Protein AF-R7A959-F1 (afdb_monomer)

Solvent-accessible sur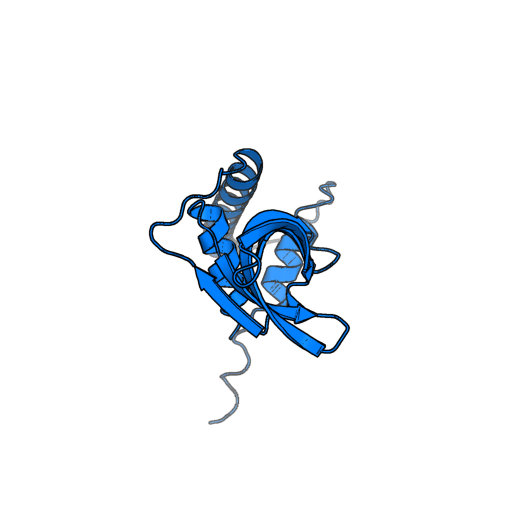face area (backbone atoms only — not comparable to full-atom values): 8538 Å² total; per-residue (Å²): 129,76,57,52,62,55,36,52,52,47,14,59,75,69,24,19,27,28,37,35,35,35,48,48,98,83,71,48,78,44,59,33,39,31,32,75,74,47,78,40,80,88,78,45,28,30,40,26,45,30,34,34,70,93,74,77,44,78,44,82,43,80,46,50,59,89,39,49,78,45,64,43,58,42,84,94,46,80,33,89,66,60,65,70,62,52,48,57,51,51,52,51,52,50,56,50,53,52,46,54,58,48,58,78,71,54,94,67,82,89,82,94,76,95,74,95,64,96,64,64,62,58,60,55,50,53,60,58,74,73,50,83,70,89,73,78,83,82,83,84,130

Nearest PDB structures (foldseek):
  6sj9-assembly2_B  TM=7.725E-01  e=9.950E-04  Paenarthrobacter aurescens
  7qfz-assembly4_G  TM=6.833E-01  e=4.819E-04  Escherichia fergusonii ATCC 35469
  7qfz-assembly1_A  TM=6.747E-01  e=6.136E-04  Escherichia fergusonii ATCC 35469
  7qfz-assembly4_H  TM=6.791E-01  e=1.519E-03  Escherichia fergusonii ATCC 35469
  7tb6-assembly1_A-2  TM=6.105E-01  e=1.921E-02  Stenotrophomonas maltophilia

Organism: NCBI:txid1263051

Foldseek 3Di:
DQVLVVQVVVCQQVQFWKWFFFQDPVRDTFIWTWGFDAADLVQQWTFTFTQGPVVRDTDTDIGHSVRTPDMDTDPPGHHDHDVVSNVVVVVVVVVVVVCVVVVVVPPDDDDDDDDDDPPVVSVVVVVVVPDPDPPPPPPDD

Mean predicted aligned error: 14.95 Å

Sequence (141 aa):
MNTVCRDIFRAIHEGKWLSIEYRNGQDEVTKYWIGIKSVDTRDRSMKVQGLHLARLTTLELKIYIDSILSSSVLDGSYFDINEKLIEDIRISRRLRQERIRQGHSASSRTARRRRRHFSLRLIMRWITSLIPTADALCSMK

Secondary structure (DSSP, 8-state):
--HHHHHHHHHHHHT--EEEEEE-TTS-EEEEEEEEEEEETTTTEEEEEEEETTTTEEEEEEEEGGGEEEEEE-TT------HHHHHHHHHHHHHHHHHHHHHTT-SS---------TTHHHHHHHHHHSS--TTSSSS--

pLDDT: mean 71.47, std 21.4, range [34.12, 95.44]

Structure (mmCIF, N/CA/C/O backbone):
data_AF-R7A959-F1
#
_entry.id   AF-R7A959-F1
#
loop_
_atom_site.group_PDB
_atom_site.id
_atom_site.type_symbol
_atom_site.label_atom_id
_atom_site.label_alt_id
_atom_site.label_comp_id
_atom_site.label_asym_id
_atom_site.label_entity_id
_atom_site.label_seq_id
_atom_site.pdbx_PDB_ins_code
_atom_site.Cartn_x
_atom_site.Cartn_y
_atom_site.Cartn_z
_atom_site.occupancy
_atom_site.B_iso_or_equiv
_atom_site.auth_seq_id
_atom_site.auth_comp_id
_atom_site.auth_asym_id
_atom_site.auth_atom_id
_atom_site.pdbx_PDB_model_num
ATOM 1 N N . MET A 1 1 ? 0.470 -14.576 10.953 1.00 42.28 1 MET A N 1
ATOM 2 C CA . MET A 1 1 ? 1.689 -14.659 10.109 1.00 42.28 1 MET A CA 1
ATOM 3 C C . MET A 1 1 ? 1.531 -13.646 8.978 1.00 42.28 1 MET A C 1
ATOM 5 O O . MET A 1 1 ? 0.480 -13.657 8.359 1.00 42.28 1 MET A O 1
ATOM 9 N N . ASN A 1 2 ? 2.475 -12.717 8.799 1.00 64.25 2 ASN A N 1
ATOM 10 C CA . ASN A 1 2 ? 2.236 -11.365 8.258 1.00 64.25 2 ASN A CA 1
ATOM 11 C C . ASN A 1 2 ? 1.895 -11.327 6.742 1.00 64.25 2 ASN A C 1
ATOM 13 O O . ASN A 1 2 ? 2.762 -11.082 5.900 1.00 64.25 2 ASN A O 1
ATOM 17 N N . THR A 1 3 ? 0.632 -11.608 6.398 1.00 86.25 3 THR A N 1
ATOM 18 C CA . THR A 1 3 ? 0.089 -11.639 5.022 1.00 86.25 3 THR A CA 1
ATOM 19 C C . THR A 1 3 ? 0.304 -10.319 4.289 1.00 86.25 3 THR A C 1
ATOM 21 O O . THR A 1 3 ? 0.650 -10.331 3.112 1.00 86.25 3 THR A O 1
ATOM 24 N N . VAL A 1 4 ? 0.262 -9.206 5.025 1.00 88.81 4 VAL A N 1
ATOM 25 C CA . VAL A 1 4 ? 0.501 -7.843 4.533 1.00 88.81 4 VAL A CA 1
ATOM 26 C C . VAL A 1 4 ? 1.809 -7.716 3.760 1.00 88.81 4 VAL A C 1
ATOM 28 O O . VAL A 1 4 ? 1.823 -7.208 2.644 1.00 88.81 4 VAL A O 1
ATOM 31 N N . CYS A 1 5 ? 2.914 -8.241 4.293 1.00 86.62 5 CYS A N 1
ATOM 32 C CA . CYS A 1 5 ? 4.218 -8.134 3.634 1.00 86.62 5 CYS A CA 1
ATOM 33 C C . CYS A 1 5 ? 4.268 -8.915 2.312 1.00 86.62 5 CYS A C 1
ATOM 35 O O . CYS A 1 5 ? 4.849 -8.454 1.327 1.00 86.62 5 CYS A O 1
ATOM 37 N N . ARG A 1 6 ? 3.658 -10.106 2.290 1.00 89.62 6 ARG A N 1
ATOM 38 C CA . ARG A 1 6 ? 3.575 -10.947 1.090 1.00 89.62 6 ARG A CA 1
ATOM 39 C C . ARG A 1 6 ? 2.718 -10.274 0.023 1.00 89.62 6 ARG A C 1
ATOM 41 O O . ARG A 1 6 ? 3.110 -10.253 -1.140 1.00 89.62 6 ARG A O 1
ATOM 48 N N . ASP A 1 7 ? 1.580 -9.724 0.422 1.00 92.50 7 ASP A N 1
ATOM 49 C CA . ASP A 1 7 ? 0.625 -9.114 -0.495 1.00 92.50 7 ASP A CA 1
ATOM 50 C C . ASP A 1 7 ? 1.179 -7.796 -1.062 1.00 92.50 7 ASP A C 1
ATOM 52 O O . ASP A 1 7 ? 1.069 -7.565 -2.261 1.00 92.50 7 ASP A O 1
ATOM 56 N N . ILE A 1 8 ? 1.894 -7.000 -0.253 1.00 90.31 8 ILE A N 1
ATOM 57 C CA . ILE A 1 8 ? 2.676 -5.838 -0.715 1.00 90.31 8 ILE A CA 1
ATOM 58 C C . ILE A 1 8 ? 3.684 -6.253 -1.790 1.00 90.31 8 ILE A C 1
ATOM 60 O O . ILE A 1 8 ? 3.734 -5.654 -2.863 1.00 90.31 8 ILE A O 1
ATOM 64 N N . PHE A 1 9 ? 4.485 -7.2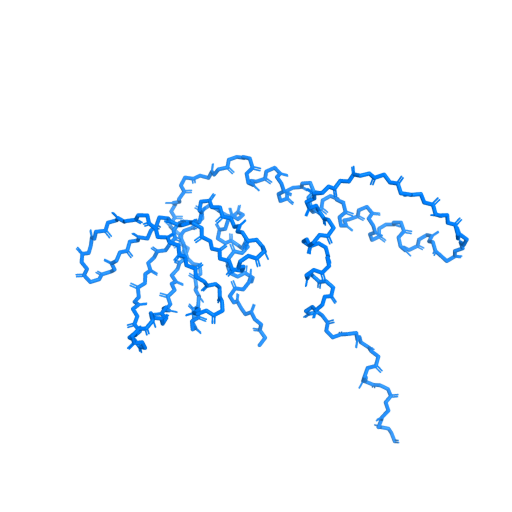88 -1.523 1.00 88.38 9 PHE A N 1
ATOM 65 C CA . PHE A 1 9 ? 5.497 -7.739 -2.476 1.00 88.38 9 PHE A CA 1
ATOM 66 C C . PHE A 1 9 ? 4.868 -8.228 -3.783 1.00 88.38 9 PHE A C 1
ATOM 68 O O . PHE A 1 9 ? 5.355 -7.905 -4.865 1.00 88.38 9 PHE A O 1
ATOM 75 N N . ARG A 1 10 ? 3.774 -8.988 -3.679 1.00 90.19 10 ARG A N 1
ATOM 76 C CA . ARG A 1 10 ? 3.018 -9.487 -4.827 1.00 90.19 10 ARG A CA 1
ATOM 77 C C . ARG A 1 10 ? 2.418 -8.337 -5.639 1.00 90.19 10 ARG A C 1
ATOM 79 O O . ARG A 1 10 ? 2.602 -8.321 -6.848 1.00 90.19 10 ARG A O 1
ATOM 86 N N . ALA A 1 11 ? 1.793 -7.355 -4.991 1.00 90.62 11 ALA A N 1
ATOM 87 C CA . ALA A 1 11 ? 1.231 -6.177 -5.650 1.00 90.62 11 ALA A CA 1
ATOM 88 C C . ALA A 1 11 ? 2.297 -5.382 -6.418 1.00 90.62 11 ALA A C 1
ATOM 90 O O . ALA A 1 11 ? 2.086 -5.043 -7.577 1.00 90.62 11 ALA A O 1
ATOM 91 N N . ILE A 1 12 ? 3.472 -5.159 -5.817 1.00 87.31 12 ILE A N 1
ATOM 92 C CA . ILE A 1 12 ? 4.581 -4.476 -6.497 1.00 87.31 12 ILE A CA 1
ATOM 93 C C . ILE A 1 12 ? 5.081 -5.293 -7.692 1.00 87.31 12 ILE A C 1
ATOM 95 O O . ILE A 1 12 ? 5.252 -4.761 -8.785 1.00 87.31 12 ILE A O 1
ATOM 99 N N . HIS A 1 13 ? 5.347 -6.583 -7.482 1.00 84.81 13 HIS A N 1
ATOM 100 C CA . HIS A 1 13 ? 5.940 -7.443 -8.504 1.00 84.81 13 HIS A CA 1
ATOM 101 C C . HIS A 1 13 ? 5.006 -7.664 -9.698 1.00 84.81 13 HIS A C 1
ATOM 103 O O . HIS A 1 13 ? 5.469 -7.783 -10.828 1.00 84.81 13 HIS A O 1
ATOM 109 N N . GLU A 1 14 ? 3.703 -7.754 -9.444 1.00 86.12 14 GLU A N 1
ATOM 110 C CA . GLU A 1 14 ? 2.685 -7.971 -10.472 1.00 86.12 14 GLU A CA 1
ATOM 111 C C . GLU A 1 14 ? 2.125 -6.660 -11.044 1.00 86.12 14 GLU A C 1
ATOM 113 O O . GLU A 1 14 ? 1.337 -6.720 -11.983 1.00 86.12 14 GLU A O 1
ATOM 118 N N . GLY A 1 15 ? 2.505 -5.493 -10.508 1.00 87.31 15 GLY A N 1
ATOM 119 C CA . GLY A 1 15 ? 1.972 -4.203 -10.958 1.00 87.31 15 GLY A CA 1
ATOM 120 C C . GLY A 1 15 ? 0.484 -4.024 -10.660 1.00 87.31 15 GLY A C 1
ATOM 121 O O . GLY A 1 15 ? -0.265 -3.518 -11.491 1.00 87.31 15 GLY A O 1
ATOM 122 N N . LYS A 1 16 ? 0.031 -4.495 -9.497 1.00 92.81 16 LYS A N 1
ATOM 123 C CA . LYS A 1 16 ? -1.384 -4.518 -9.109 1.00 92.81 16 LYS A CA 1
ATOM 124 C C . LYS A 1 16 ? -1.679 -3.531 -7.991 1.00 92.81 16 LYS A C 1
ATOM 126 O O . LYS A 1 16 ? -0.819 -3.205 -7.171 1.00 92.81 16 LYS A O 1
ATOM 131 N N . TRP A 1 17 ? -2.937 -3.117 -7.918 1.00 94.06 17 TRP A N 1
ATOM 132 C CA . TRP A 1 17 ? -3.457 -2.420 -6.752 1.00 94.06 17 TRP A CA 1
ATOM 133 C C . TRP A 1 17 ? -3.592 -3.385 -5.574 1.00 94.06 17 TRP A C 1
ATOM 135 O O . TRP A 1 17 ? -3.937 -4.561 -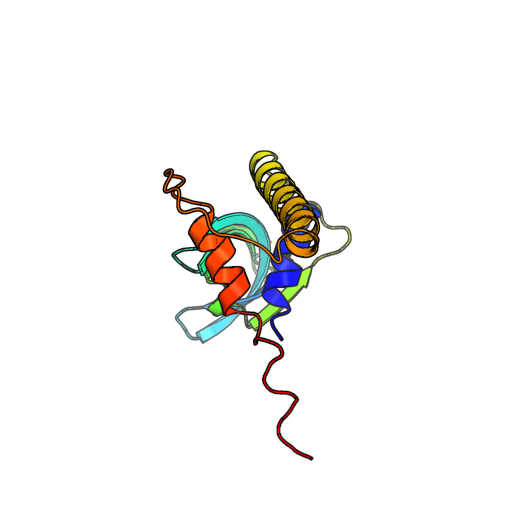5.722 1.00 94.06 17 TRP A O 1
ATOM 145 N N . LEU A 1 18 ? -3.341 -2.862 -4.380 1.00 95.00 18 LEU A N 1
ATOM 146 C CA . LEU A 1 18 ? -3.520 -3.572 -3.125 1.00 95.00 18 LEU A CA 1
ATOM 147 C C . LEU A 1 18 ? -4.709 -2.962 -2.384 1.00 95.00 18 LEU A C 1
ATOM 149 O O . LEU A 1 18 ? -4.699 -1.778 -2.062 1.00 95.00 18 LEU A O 1
ATOM 153 N N . SER A 1 19 ? -5.730 -3.760 -2.093 1.00 95.44 19 SER A N 1
ATOM 154 C CA . SER A 1 19 ? -6.785 -3.354 -1.170 1.00 95.44 19 SER A CA 1
ATOM 155 C C . SER A 1 19 ? -6.277 -3.471 0.257 1.00 95.44 19 SER A C 1
ATOM 157 O O . SER A 1 19 ? -5.732 -4.511 0.629 1.00 95.44 19 SER A O 1
ATOM 159 N N . ILE A 1 20 ? -6.492 -2.435 1.061 1.00 95.00 20 ILE A N 1
ATOM 160 C CA . ILE A 1 20 ? -6.130 -2.421 2.477 1.00 95.00 20 ILE A CA 1
ATOM 161 C C . ILE A 1 20 ? -7.266 -1.898 3.351 1.00 95.00 20 ILE A C 1
ATOM 163 O O . ILE A 1 20 ? -8.023 -1.008 2.952 1.00 95.00 20 ILE A O 1
ATOM 167 N N . GLU A 1 21 ? -7.332 -2.415 4.573 1.00 94.12 21 GLU A N 1
ATOM 168 C CA . GLU A 1 21 ? -7.990 -1.747 5.695 1.00 94.12 21 GLU A CA 1
ATOM 169 C C . GLU A 1 21 ? -6.919 -1.082 6.549 1.00 94.12 21 GLU A C 1
ATOM 171 O O . GLU A 1 21 ? -5.984 -1.731 7.024 1.00 94.12 21 GLU A O 1
ATOM 176 N N . TYR A 1 22 ? -7.043 0.229 6.713 1.00 94.00 22 TYR A N 1
ATOM 177 C CA . TYR A 1 22 ? -6.041 1.062 7.354 1.00 94.00 22 TYR A CA 1
ATOM 178 C C . TYR A 1 22 ? -6.631 1.771 8.561 1.00 94.00 22 TYR A C 1
ATOM 180 O O . TYR A 1 22 ? -7.692 2.387 8.457 1.00 94.00 22 TYR A O 1
ATOM 188 N N . ARG A 1 23 ? -5.917 1.716 9.682 1.00 93.38 23 ARG A N 1
ATOM 189 C CA . ARG A 1 23 ? -6.250 2.460 10.894 1.00 93.38 23 ARG A CA 1
ATOM 190 C C . ARG A 1 23 ? -5.514 3.796 10.887 1.00 93.38 23 ARG A C 1
ATOM 192 O O . ARG A 1 23 ? -4.283 3.818 10.873 1.00 93.38 23 ARG A O 1
ATOM 199 N N . ASN A 1 24 ? -6.258 4.899 10.866 1.00 88.38 24 ASN A N 1
ATOM 200 C CA . ASN A 1 24 ? -5.669 6.236 10.926 1.00 88.38 24 ASN A CA 1
ATOM 201 C C . ASN A 1 24 ? -5.267 6.620 12.367 1.00 88.38 24 ASN A C 1
ATOM 203 O O . ASN A 1 24 ? -5.471 5.861 13.313 1.00 88.38 24 ASN A O 1
ATOM 207 N N . GLY A 1 25 ? -4.660 7.799 12.537 1.00 84.00 25 GLY A N 1
ATOM 208 C CA . GLY A 1 25 ? -4.223 8.284 13.854 1.00 84.00 25 GLY A CA 1
ATOM 209 C C . GLY A 1 25 ? -5.370 8.600 14.824 1.00 84.00 25 GLY A C 1
ATOM 210 O O . GLY A 1 25 ? -5.125 8.763 16.013 1.00 84.00 25 GLY A O 1
ATOM 211 N N . GLN A 1 26 ? -6.602 8.673 14.323 1.00 87.94 26 GLN A N 1
ATOM 212 C CA . GLN A 1 26 ? -7.842 8.868 15.072 1.00 87.94 26 GLN A CA 1
ATOM 213 C C . GLN A 1 26 ? -8.548 7.534 15.376 1.00 87.94 26 GLN A C 1
ATOM 215 O O . GLN A 1 26 ? -9.687 7.535 15.830 1.00 87.94 26 GLN A O 1
ATOM 220 N N . ASP A 1 27 ? -7.874 6.404 15.135 1.00 86.25 27 ASP A N 1
ATOM 221 C CA . ASP A 1 27 ? -8.386 5.038 15.309 1.00 86.25 27 ASP A CA 1
ATOM 222 C C . ASP A 1 27 ? -9.560 4.669 14.378 1.00 86.25 27 ASP A C 1
ATOM 224 O O . ASP A 1 27 ? -10.201 3.630 14.537 1.00 86.25 27 ASP A O 1
ATOM 228 N N . GLU A 1 28 ? -9.817 5.471 13.341 1.00 90.50 28 GLU A N 1
ATOM 229 C CA . GLU A 1 28 ? -10.825 5.160 12.331 1.00 90.50 28 GLU A CA 1
ATOM 230 C C . GLU A 1 28 ? -10.264 4.182 11.297 1.00 90.50 28 GLU A C 1
ATOM 232 O O . GLU A 1 28 ? -9.155 4.342 10.769 1.00 90.50 28 GLU A O 1
ATOM 237 N N . VAL A 1 29 ? -11.072 3.179 10.957 1.00 92.19 29 VAL A N 1
ATOM 238 C CA . VAL A 1 29 ? -10.730 2.181 9.943 1.00 92.19 29 VAL A CA 1
ATOM 239 C C . VAL A 1 29 ? -11.276 2.617 8.592 1.00 92.19 29 VAL A C 1
ATOM 241 O O . VAL A 1 29 ? -12.483 2.716 8.392 1.00 92.19 29 VAL A O 1
ATOM 244 N N . THR A 1 30 ? -10.377 2.843 7.638 1.00 90.88 30 THR A N 1
ATOM 245 C CA . THR A 1 30 ? -10.727 3.250 6.275 1.00 90.88 30 THR A CA 1
ATOM 246 C C . THR A 1 30 ? -10.247 2.222 5.257 1.00 90.88 30 THR A C 1
ATOM 248 O O . THR A 1 30 ? -9.162 1.653 5.389 1.00 90.88 30 THR A O 1
ATOM 251 N N . LYS A 1 31 ? -11.050 2.002 4.211 1.00 92.31 31 LYS A N 1
ATOM 252 C CA . LYS A 1 31 ? -10.712 1.114 3.094 1.00 92.31 31 LYS A CA 1
ATOM 253 C C . LYS A 1 31 ? -10.126 1.901 1.932 1.00 92.31 31 LYS A C 1
ATOM 255 O O . LYS A 1 31 ? -10.765 2.821 1.416 1.00 92.31 31 LYS A O 1
ATOM 260 N N . TYR A 1 32 ? -8.947 1.484 1.494 1.00 93.19 32 TYR A N 1
ATOM 261 C CA . TYR A 1 32 ? -8.260 2.066 0.349 1.00 93.19 32 TYR A CA 1
ATOM 262 C C . TYR A 1 32 ? -7.872 0.989 -0.644 1.00 93.19 32 TYR A C 1
ATOM 264 O O . TYR A 1 32 ? -7.502 -0.120 -0.260 1.00 93.19 32 TYR A O 1
ATOM 272 N N . TRP A 1 33 ? -7.873 1.349 -1.920 1.00 94.62 33 TRP A N 1
ATOM 273 C CA . TRP A 1 33 ? -7.005 0.682 -2.880 1.00 94.62 33 TRP A CA 1
ATOM 274 C C . TRP A 1 33 ? -5.740 1.509 -2.996 1.00 94.62 33 TRP A C 1
ATOM 276 O O . TRP A 1 33 ? -5.813 2.725 -3.140 1.00 94.62 33 TRP A O 1
ATOM 286 N N . ILE A 1 34 ? -4.581 0.873 -2.901 1.00 94.81 34 ILE A N 1
ATOM 287 C CA . ILE A 1 34 ? -3.298 1.559 -2.961 1.00 94.81 34 ILE A CA 1
ATOM 288 C C . ILE A 1 34 ? -2.424 0.982 -4.076 1.00 94.81 34 ILE A C 1
ATOM 290 O O . ILE A 1 34 ? -2.208 -0.225 -4.165 1.00 94.81 34 ILE A O 1
ATOM 294 N N . GLY A 1 35 ? -1.913 1.863 -4.930 1.00 93.44 35 GLY A N 1
ATOM 295 C CA . GLY A 1 35 ? -0.823 1.587 -5.859 1.00 93.44 35 GLY A CA 1
ATOM 296 C C . GLY A 1 35 ? 0.501 1.990 -5.219 1.00 93.44 35 GLY A C 1
ATOM 297 O O . GLY A 1 35 ? 0.675 3.138 -4.802 1.00 93.44 35 GLY A O 1
ATOM 298 N N . ILE A 1 36 ? 1.433 1.051 -5.079 1.00 91.56 36 ILE A N 1
ATOM 299 C CA . ILE A 1 36 ? 2.663 1.277 -4.310 1.00 91.56 36 ILE A CA 1
ATOM 300 C C . ILE A 1 36 ? 3.710 1.958 -5.194 1.00 91.56 36 ILE A C 1
ATOM 302 O O . ILE A 1 36 ? 4.177 1.375 -6.167 1.00 91.56 36 ILE A O 1
ATOM 306 N N . LYS A 1 37 ? 4.110 3.185 -4.832 1.00 89.12 37 LYS A N 1
ATOM 307 C CA . LYS A 1 37 ? 5.111 3.972 -5.575 1.00 89.12 37 LYS A CA 1
ATOM 308 C C . LYS A 1 37 ? 6.528 3.784 -5.039 1.00 89.12 37 LYS A C 1
ATOM 310 O O . LYS A 1 37 ? 7.477 3.689 -5.813 1.00 89.12 37 LYS A O 1
ATOM 315 N N . SER A 1 38 ? 6.686 3.751 -3.715 1.00 87.31 38 SER A N 1
ATOM 316 C CA . SER A 1 38 ? 7.981 3.521 -3.062 1.00 87.31 38 SER A CA 1
ATOM 317 C C . SER A 1 38 ? 7.809 2.985 -1.646 1.00 87.31 38 SER A C 1
ATOM 319 O O . SER A 1 38 ? 6.843 3.334 -0.968 1.00 87.31 38 SER A O 1
ATOM 321 N N . VAL A 1 39 ? 8.790 2.228 -1.161 1.00 88.25 39 VAL A N 1
ATOM 322 C CA . VAL A 1 39 ? 8.805 1.673 0.199 1.00 88.25 39 VAL A CA 1
ATOM 323 C C . VAL A 1 39 ? 9.996 2.237 0.971 1.00 88.25 39 VAL A C 1
ATOM 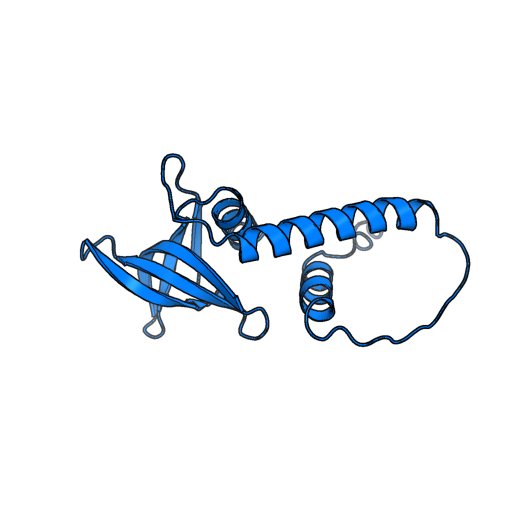325 O O . VAL A 1 39 ? 11.129 2.166 0.500 1.00 88.25 39 VAL A O 1
ATOM 328 N N . ASP A 1 40 ? 9.745 2.772 2.165 1.00 86.94 40 ASP A N 1
ATOM 329 C CA . ASP A 1 40 ? 10.765 3.206 3.114 1.00 86.94 40 ASP A CA 1
ATOM 330 C C . ASP A 1 40 ? 10.874 2.208 4.274 1.00 86.94 40 ASP A C 1
ATOM 332 O O . ASP A 1 40 ? 9.986 2.065 5.118 1.00 86.94 40 ASP A O 1
ATOM 336 N N . THR A 1 41 ? 12.006 1.511 4.314 1.00 77.81 41 THR A N 1
ATOM 337 C CA . THR A 1 41 ? 12.290 0.487 5.327 1.00 77.81 41 THR A CA 1
ATOM 338 C C . THR A 1 41 ? 12.713 1.045 6.680 1.00 77.81 41 THR A C 1
ATOM 340 O O . THR A 1 41 ? 12.641 0.314 7.667 1.00 77.81 41 THR A O 1
ATOM 343 N N . ARG A 1 42 ? 13.156 2.307 6.752 1.00 82.81 42 ARG A N 1
ATOM 344 C CA . ARG A 1 42 ? 13.534 2.939 8.025 1.00 82.81 42 ARG A CA 1
ATOM 345 C C . ARG A 1 42 ? 12.292 3.307 8.819 1.00 82.81 42 ARG A C 1
ATOM 347 O O . ARG A 1 42 ? 12.194 2.958 9.989 1.00 82.81 42 ARG A O 1
ATOM 354 N N . ASP A 1 43 ? 11.335 3.916 8.130 1.00 85.06 43 ASP A N 1
ATOM 355 C CA . ASP A 1 43 ? 10.073 4.382 8.706 1.00 85.06 43 ASP A CA 1
ATOM 356 C C . ASP A 1 43 ? 8.980 3.301 8.722 1.00 85.06 43 ASP A C 1
ATOM 358 O O . ASP A 1 43 ? 7.877 3.562 9.198 1.00 85.06 43 ASP A O 1
ATOM 362 N N . ARG A 1 44 ? 9.243 2.116 8.144 1.00 87.19 44 ARG A N 1
ATOM 363 C CA . ARG A 1 44 ? 8.233 1.071 7.875 1.00 87.19 44 ARG A CA 1
ATOM 364 C C . ARG A 1 44 ? 6.981 1.648 7.209 1.00 87.19 44 ARG A C 1
ATOM 366 O O . ARG A 1 44 ? 5.848 1.348 7.585 1.00 87.19 44 ARG A O 1
ATOM 373 N N . SER A 1 45 ? 7.199 2.502 6.216 1.00 91.88 45 SER A N 1
ATOM 374 C CA . SER A 1 45 ? 6.134 3.230 5.534 1.00 91.88 45 SER A CA 1
ATOM 375 C C . SER A 1 45 ? 6.275 3.138 4.023 1.00 91.88 45 SER A C 1
ATOM 377 O O . SER A 1 45 ? 7.316 2.755 3.495 1.00 91.88 45 SER A O 1
ATOM 379 N N . MET A 1 46 ? 5.210 3.464 3.307 1.00 93.31 46 MET A N 1
ATOM 380 C CA . MET A 1 46 ? 5.163 3.434 1.853 1.00 93.31 46 MET A CA 1
ATOM 381 C C . MET A 1 46 ? 4.554 4.731 1.344 1.00 93.31 46 MET A C 1
ATOM 383 O O . MET A 1 46 ? 3.585 5.226 1.920 1.00 93.31 46 MET A O 1
ATOM 387 N N . LYS A 1 47 ? 5.094 5.260 0.244 1.00 93.69 47 LYS A N 1
ATOM 388 C CA . LYS A 1 47 ? 4.388 6.267 -0.553 1.00 93.69 47 LYS A CA 1
ATOM 389 C C . LYS A 1 47 ? 3.531 5.534 -1.562 1.00 93.69 47 LYS A C 1
ATOM 391 O O . LYS A 1 47 ? 4.028 4.672 -2.296 1.00 93.69 47 LYS A O 1
ATOM 396 N N . VAL A 1 48 ? 2.254 5.873 -1.584 1.00 93.88 48 VAL A N 1
ATOM 397 C CA . VAL A 1 48 ? 1.263 5.194 -2.407 1.00 93.88 48 VAL A CA 1
ATOM 398 C C . VAL A 1 48 ? 0.383 6.205 -3.117 1.00 93.88 48 VAL A C 1
ATOM 400 O O . VAL A 1 48 ? 0.177 7.319 -2.637 1.00 93.88 48 VAL A O 1
ATOM 403 N N . GLN A 1 49 ? -0.169 5.788 -4.245 1.00 93.06 49 GLN A N 1
ATOM 404 C CA . GLN A 1 49 ? -1.362 6.398 -4.801 1.00 93.06 49 GLN A CA 1
ATOM 405 C C . GLN A 1 49 ? -2.567 5.682 -4.205 1.00 93.06 49 GLN A C 1
ATOM 407 O O . GLN A 1 49 ? -2.789 4.511 -4.489 1.00 93.06 49 GLN A O 1
ATOM 412 N N . GLY A 1 50 ? -3.293 6.355 -3.323 1.00 91.75 50 GLY A N 1
ATOM 413 C CA . GLY A 1 50 ? -4.480 5.824 -2.674 1.00 91.75 50 GLY A CA 1
ATOM 414 C C . GLY A 1 50 ? -5.745 6.259 -3.395 1.00 91.75 50 GLY A C 1
ATOM 415 O O . GLY A 1 50 ? -5.948 7.446 -3.620 1.00 91.75 50 GLY A O 1
ATOM 416 N N . LEU A 1 51 ? -6.610 5.307 -3.713 1.00 90.62 51 LEU A N 1
ATOM 417 C CA . LEU A 1 51 ? -7.989 5.528 -4.119 1.00 90.62 51 LEU A CA 1
ATOM 418 C C . LEU A 1 51 ? -8.885 5.298 -2.901 1.00 90.62 51 LEU A C 1
ATOM 420 O O . LEU A 1 51 ? -8.940 4.195 -2.347 1.00 90.62 51 LEU A O 1
ATOM 424 N N . HIS A 1 52 ? -9.577 6.350 -2.471 1.00 87.00 52 HIS A N 1
ATOM 425 C CA . HIS A 1 52 ? -10.507 6.277 -1.352 1.00 87.00 52 HIS A CA 1
ATOM 426 C C . HIS A 1 52 ? -11.854 5.730 -1.833 1.00 87.00 52 HIS A C 1
ATOM 428 O O . HIS A 1 52 ? -12.583 6.426 -2.535 1.00 87.00 52 HIS A O 1
ATOM 434 N N . LEU A 1 53 ? -12.248 4.527 -1.405 1.00 81.62 53 LEU A N 1
ATOM 435 C CA . LEU A 1 53 ? -13.426 3.847 -1.970 1.00 81.62 53 LEU A CA 1
ATOM 436 C C . LEU A 1 53 ? -14.748 4.594 -1.744 1.00 81.62 53 LEU A C 1
ATOM 438 O O . LEU A 1 53 ? -15.582 4.633 -2.637 1.00 81.62 53 LEU A O 1
ATOM 442 N N . ALA A 1 54 ? -14.925 5.243 -0.589 1.00 81.75 54 ALA A N 1
ATOM 443 C CA . ALA A 1 54 ? -16.147 6.013 -0.320 1.00 81.75 54 ALA A CA 1
ATOM 444 C C . ALA A 1 54 ? -16.215 7.370 -1.046 1.00 81.75 54 ALA A C 1
ATOM 446 O O . ALA A 1 54 ? -17.300 7.892 -1.268 1.00 81.75 54 ALA A O 1
ATOM 447 N N . ARG A 1 55 ? -15.063 7.970 -1.377 1.00 79.44 55 ARG A N 1
ATOM 448 C CA . ARG A 1 55 ? -14.987 9.315 -1.975 1.00 79.44 55 ARG A CA 1
ATOM 449 C C . ARG A 1 55 ? -14.690 9.266 -3.473 1.00 79.44 55 ARG A C 1
ATOM 451 O O . ARG A 1 55 ? -14.813 10.286 -4.133 1.00 79.44 55 ARG A O 1
ATOM 458 N N . LEU A 1 56 ? -14.284 8.098 -3.983 1.00 78.00 56 LEU A N 1
ATOM 459 C CA . LEU A 1 56 ? -13.859 7.850 -5.363 1.00 78.00 56 LEU A CA 1
ATOM 460 C C . LEU A 1 56 ? -12.785 8.837 -5.852 1.00 78.00 56 LEU A C 1
ATOM 462 O O . LEU A 1 56 ? -12.677 9.122 -7.040 1.00 78.00 56 LEU A O 1
ATOM 466 N N . THR A 1 57 ? -11.975 9.354 -4.926 1.00 80.56 57 THR A N 1
ATOM 467 C CA . THR A 1 57 ? -10.881 10.283 -5.210 1.00 80.56 57 THR A CA 1
ATOM 468 C C . THR A 1 57 ? -9.532 9.611 -5.027 1.00 80.56 57 THR A C 1
ATOM 470 O O . THR A 1 57 ? -9.346 8.760 -4.150 1.00 80.56 57 THR A O 1
ATOM 473 N N . THR A 1 58 ? -8.579 10.029 -5.859 1.00 86.56 58 THR A N 1
ATOM 474 C CA . THR A 1 58 ? -7.209 9.521 -5.847 1.00 86.56 58 THR A CA 1
ATOM 475 C C . THR A 1 58 ? -6.273 10.556 -5.237 1.00 86.56 58 THR A C 1
ATOM 477 O O . THR A 1 58 ? -6.292 11.718 -5.634 1.00 86.56 58 THR A O 1
ATOM 480 N N . LEU A 1 59 ? -5.455 10.139 -4.274 1.00 90.12 59 LEU A N 1
ATOM 481 C CA . LEU A 1 59 ? -4.587 10.997 -3.468 1.00 90.12 59 LEU A CA 1
ATOM 482 C C . LEU A 1 59 ? -3.213 10.336 -3.314 1.00 90.12 59 LEU A C 1
ATOM 484 O O . LEU A 1 59 ? -3.112 9.111 -3.281 1.00 90.12 59 LEU A O 1
ATOM 488 N N . GLU A 1 60 ? -2.147 11.120 -3.167 1.00 92.12 60 GLU A N 1
ATOM 489 C CA . GLU A 1 60 ? -0.865 10.573 -2.713 1.00 92.12 60 GLU A CA 1
ATOM 490 C C . GLU A 1 60 ? -0.824 10.522 -1.188 1.00 92.12 60 GLU A C 1
ATOM 492 O O . GLU A 1 60 ? -1.073 11.522 -0.517 1.00 92.12 60 GLU A O 1
ATOM 497 N N . LEU A 1 61 ? -0.513 9.349 -0.637 1.00 91.44 61 LEU A N 1
ATOM 498 C CA . LEU A 1 61 ? -0.553 9.096 0.800 1.00 91.44 61 LEU A CA 1
ATOM 499 C C . LEU A 1 61 ? 0.745 8.437 1.274 1.00 91.44 61 LEU A C 1
ATOM 501 O O . LEU A 1 61 ? 1.380 7.666 0.548 1.00 91.44 61 LEU A O 1
ATOM 505 N N . LYS A 1 62 ? 1.114 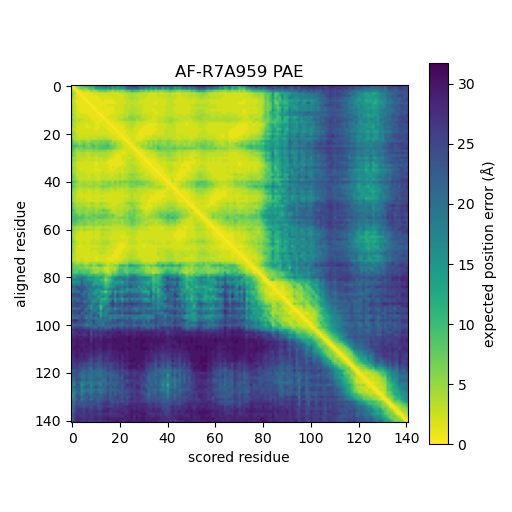8.714 2.528 1.00 93.06 62 LYS A N 1
ATOM 506 C CA . LYS A 1 62 ? 2.124 7.953 3.270 1.00 93.06 62 LYS A CA 1
ATOM 507 C C . LYS A 1 62 ? 1.395 6.968 4.184 1.00 93.06 62 LYS A C 1
ATOM 509 O O . LYS A 1 62 ? 0.679 7.390 5.084 1.00 93.06 62 LYS A O 1
ATOM 514 N N . ILE A 1 63 ? 1.570 5.673 3.939 1.00 92.69 63 ILE A N 1
ATOM 515 C CA . ILE A 1 63 ? 0.926 4.588 4.694 1.00 92.69 63 ILE A CA 1
ATOM 516 C C . ILE A 1 63 ? 1.971 3.887 5.552 1.00 92.69 63 ILE A C 1
ATOM 518 O O . ILE A 1 63 ? 3.015 3.483 5.040 1.00 92.69 63 ILE A O 1
ATOM 522 N N . TYR A 1 64 ? 1.690 3.717 6.842 1.00 93.19 64 TYR A N 1
ATOM 523 C CA . TYR A 1 64 ? 2.515 2.912 7.741 1.00 93.19 64 TYR A CA 1
ATOM 524 C C . TYR A 1 64 ? 2.107 1.444 7.652 1.00 93.19 64 TYR A C 1
ATOM 526 O O . TYR A 1 64 ? 0.931 1.114 7.784 1.00 93.19 64 TYR A O 1
ATOM 534 N N . ILE A 1 65 ? 3.081 0.559 7.429 1.00 90.94 65 ILE A N 1
ATOM 535 C CA . ILE A 1 65 ? 2.839 -0.882 7.262 1.00 90.94 65 ILE A CA 1
ATOM 536 C C . ILE A 1 65 ? 2.254 -1.472 8.549 1.00 90.94 65 ILE A C 1
ATOM 538 O O . ILE A 1 65 ? 1.333 -2.280 8.490 1.00 90.94 65 ILE A O 1
ATOM 542 N N . ASP A 1 66 ? 2.745 -1.011 9.701 1.00 90.06 66 ASP A N 1
ATOM 543 C CA . ASP A 1 66 ? 2.306 -1.470 11.022 1.00 90.06 66 ASP A CA 1
ATOM 544 C C . ASP A 1 66 ? 0.845 -1.063 11.341 1.00 90.06 66 ASP A C 1
ATOM 546 O O . ASP A 1 66 ? 0.230 -1.635 12.236 1.00 90.06 66 ASP A O 1
ATOM 550 N N . SER A 1 67 ? 0.264 -0.118 10.589 1.00 92.25 67 SER A N 1
ATOM 551 C CA . SER A 1 67 ? -1.124 0.356 10.744 1.00 92.25 67 SER A CA 1
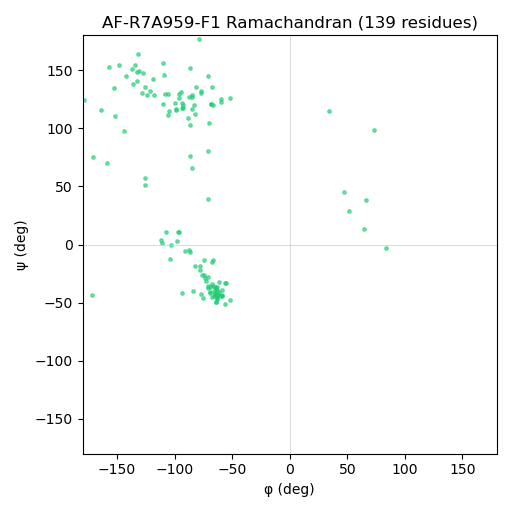ATOM 552 C C . SER A 1 67 ? -2.113 -0.297 9.761 1.00 92.25 67 SER A C 1
ATOM 554 O O . SER A 1 67 ? -3.296 0.055 9.742 1.00 92.25 67 SER A O 1
ATOM 556 N N . ILE A 1 68 ? -1.650 -1.243 8.935 1.00 93.62 68 ILE A N 1
ATOM 557 C CA . ILE A 1 68 ? -2.500 -2.029 8.032 1.00 93.62 68 ILE A CA 1
ATOM 558 C C . ILE A 1 68 ? -3.109 -3.195 8.814 1.00 93.62 68 ILE A C 1
ATOM 560 O O . ILE A 1 68 ? -2.394 -4.054 9.326 1.00 93.62 68 ILE A O 1
ATOM 564 N N . LEU A 1 69 ? -4.439 -3.242 8.871 1.00 92.69 69 LEU A N 1
ATOM 565 C CA . LEU A 1 69 ? -5.188 -4.293 9.562 1.00 92.69 69 LEU A CA 1
ATOM 566 C C . LEU A 1 69 ? -5.382 -5.526 8.676 1.00 92.69 69 LEU A C 1
ATOM 568 O O . LEU A 1 69 ? -5.263 -6.658 9.142 1.00 92.69 69 LEU A O 1
ATOM 572 N N . SER A 1 70 ? -5.664 -5.309 7.392 1.00 92.94 70 SER A N 1
ATOM 573 C CA . SER A 1 70 ? -5.850 -6.373 6.408 1.00 92.94 70 SER A CA 1
ATOM 574 C C . SER A 1 70 ? -5.391 -5.925 5.020 1.00 92.94 70 SER A C 1
ATOM 576 O O . SER A 1 70 ? -5.345 -4.730 4.716 1.00 92.94 70 SER A O 1
ATOM 578 N N . SER A 1 71 ? -5.011 -6.894 4.186 1.00 94.50 71 SER A N 1
ATOM 579 C CA . SER A 1 71 ? -4.490 -6.674 2.837 1.00 94.50 71 SER A CA 1
ATOM 580 C C . SER A 1 71 ? -4.995 -7.739 1.869 1.00 94.50 71 SER A C 1
ATOM 582 O O . SER A 1 71 ? -5.129 -8.904 2.242 1.00 94.50 71 SER A O 1
ATOM 584 N N . SER A 1 72 ? -5.233 -7.351 0.618 1.00 94.31 72 SER A N 1
ATOM 585 C CA . SER A 1 72 ? -5.510 -8.281 -0.478 1.00 94.31 72 SER A CA 1
ATOM 586 C C . SER A 1 72 ? -5.096 -7.686 -1.820 1.00 94.31 72 SER A C 1
ATOM 588 O O . SER A 1 72 ? -5.377 -6.523 -2.105 1.00 94.31 72 SER A O 1
ATOM 590 N N . VAL A 1 73 ? -4.422 -8.477 -2.654 1.00 93.56 73 VAL A N 1
ATOM 591 C CA . VAL A 1 73 ? -4.035 -8.063 -4.010 1.00 93.56 73 VAL A CA 1
ATOM 592 C C . VAL A 1 73 ? -5.253 -8.146 -4.922 1.00 93.56 73 VAL A C 1
ATOM 594 O O . VAL A 1 73 ? -5.928 -9.172 -4.957 1.00 93.56 73 VAL A O 1
ATOM 597 N N . LEU A 1 74 ? -5.518 -7.083 -5.677 1.00 91.06 74 LEU A N 1
ATOM 598 C CA . LEU A 1 74 ? -6.650 -7.032 -6.594 1.00 91.06 74 LEU A CA 1
ATOM 599 C C . LEU A 1 74 ? -6.265 -7.627 -7.948 1.00 91.06 74 LEU A C 1
ATOM 601 O O . LEU A 1 74 ? -5.587 -6.992 -8.762 1.00 91.06 74 LEU A O 1
ATOM 605 N N . ASP A 1 75 ? -6.704 -8.857 -8.191 1.00 87.00 75 ASP A N 1
ATOM 606 C CA . ASP A 1 75 ? -6.540 -9.514 -9.484 1.00 87.00 75 ASP A CA 1
ATOM 607 C C . ASP A 1 75 ? -7.400 -8.816 -10.556 1.00 87.00 75 A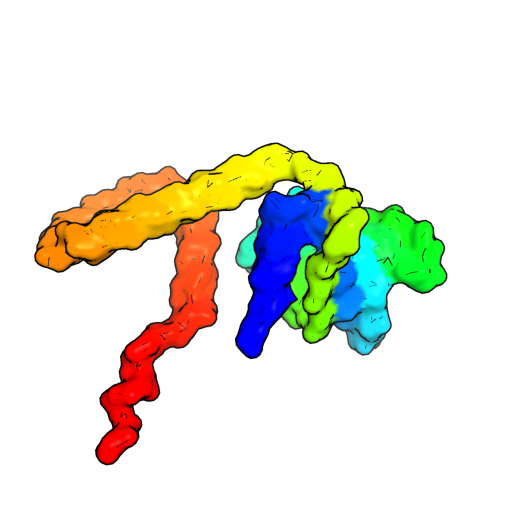SP A C 1
ATOM 609 O O . ASP A 1 75 ? -8.537 -8.428 -10.304 1.00 87.00 75 ASP A O 1
ATOM 613 N N . GLY A 1 76 ? -6.826 -8.589 -11.743 1.00 81.62 76 GLY A N 1
ATOM 614 C CA . GLY A 1 76 ? -7.455 -7.803 -12.816 1.00 81.62 76 GLY A CA 1
ATOM 615 C C . GLY A 1 76 ? -7.270 -6.283 -12.706 1.00 81.62 76 GLY A C 1
ATOM 616 O O . GLY A 1 76 ? -7.685 -5.560 -13.607 1.00 81.62 76 GLY A O 1
ATOM 617 N N . SER A 1 77 ? -6.623 -5.787 -11.646 1.00 84.44 77 SER A N 1
ATOM 618 C CA . SER A 1 77 ? -6.217 -4.381 -11.550 1.00 84.44 77 SER A CA 1
ATOM 619 C C . SER A 1 77 ? -4.852 -4.141 -12.206 1.00 84.44 77 SER A C 1
ATOM 621 O O . SER A 1 77 ? -4.007 -5.036 -12.232 1.00 84.44 77 SER A O 1
ATOM 623 N N . TYR A 1 78 ? -4.628 -2.922 -12.701 1.00 80.75 78 TYR A N 1
ATOM 624 C CA . TYR A 1 78 ? -3.338 -2.485 -13.232 1.00 80.75 78 TYR A CA 1
ATOM 625 C C . TYR A 1 78 ? -2.919 -1.168 -12.579 1.00 80.75 78 TYR A C 1
ATOM 627 O O . TYR A 1 78 ? -3.704 -0.217 -12.503 1.00 80.75 78 TYR A O 1
ATOM 635 N N . PHE A 1 79 ? -1.686 -1.126 -12.087 1.00 77.19 79 PHE A N 1
ATOM 636 C CA . PHE A 1 79 ? -1.029 0.075 -11.599 1.00 77.19 79 PHE A CA 1
ATOM 637 C C . PHE A 1 79 ? 0.307 0.237 -12.312 1.00 77.19 79 PHE A C 1
ATOM 639 O O . PHE A 1 79 ? 1.053 -0.732 -12.457 1.00 77.19 79 PHE A O 1
ATOM 646 N N . ASP A 1 80 ? 0.594 1.464 -12.741 1.00 71.38 80 ASP A N 1
ATOM 647 C CA . ASP A 1 80 ? 1.782 1.758 -13.530 1.00 71.38 80 ASP A CA 1
ATOM 648 C C . ASP A 1 80 ? 3.052 1.388 -12.753 1.00 71.38 80 ASP A C 1
ATOM 650 O O . ASP A 1 80 ? 3.240 1.771 -11.589 1.00 71.38 80 ASP A O 1
ATOM 654 N N . ILE A 1 81 ? 3.893 0.562 -13.372 1.00 65.25 81 ILE A N 1
ATOM 655 C CA . ILE A 1 81 ? 4.965 -0.125 -12.662 1.00 65.25 81 ILE A CA 1
ATOM 656 C C . ILE A 1 81 ? 6.234 0.704 -12.755 1.00 65.25 81 ILE A C 1
ATOM 658 O O . ILE A 1 81 ? 6.786 0.924 -13.828 1.00 65.25 81 ILE A O 1
ATOM 662 N N . ASN A 1 82 ? 6.758 1.114 -11.603 1.00 70.75 82 ASN A N 1
ATOM 663 C CA . ASN A 1 82 ? 8.053 1.771 -11.558 1.00 70.75 82 ASN A CA 1
ATOM 664 C C . ASN A 1 82 ? 9.166 0.757 -11.880 1.00 70.75 82 ASN A C 1
ATOM 666 O O . ASN A 1 82 ? 9.541 -0.059 -11.034 1.00 70.75 82 ASN A O 1
ATOM 670 N N . GLU A 1 83 ? 9.716 0.824 -13.093 1.00 67.56 83 GLU A N 1
ATOM 671 C CA . GLU A 1 83 ? 10.750 -0.095 -13.591 1.00 67.56 83 GLU A CA 1
ATOM 672 C C . GLU A 1 83 ? 11.989 -0.164 -12.686 1.00 67.56 83 GLU A C 1
ATOM 674 O O . GLU A 1 83 ? 12.570 -1.236 -12.507 1.00 67.56 83 GLU A O 1
ATOM 679 N N . LYS A 1 84 ? 12.359 0.947 -12.030 1.00 68.31 84 LYS A N 1
ATOM 680 C CA . LYS A 1 84 ? 13.473 0.965 -11.064 1.00 68.31 84 LYS A CA 1
ATOM 681 C C . LYS A 1 84 ? 13.185 0.084 -9.849 1.00 68.31 84 LYS A C 1
ATOM 683 O O . LYS A 1 84 ? 14.076 -0.600 -9.356 1.00 68.31 84 LYS A O 1
ATOM 688 N N . LEU A 1 85 ? 11.932 0.068 -9.394 1.00 62.91 85 LEU A N 1
ATOM 689 C CA . LEU A 1 85 ? 11.487 -0.748 -8.266 1.00 62.91 85 LEU A CA 1
ATOM 690 C C . LEU A 1 85 ? 11.492 -2.245 -8.629 1.00 62.91 85 LEU A C 1
ATOM 692 O O . LEU A 1 85 ? 11.857 -3.084 -7.805 1.00 62.91 85 LEU A O 1
ATOM 696 N N . ILE A 1 86 ? 11.141 -2.583 -9.877 1.00 69.56 86 ILE A N 1
ATOM 697 C CA . ILE A 1 86 ? 11.259 -3.955 -10.398 1.00 69.56 86 ILE A CA 1
ATOM 698 C C . ILE A 1 86 ? 12.723 -4.396 -10.420 1.00 69.56 86 ILE A C 1
ATOM 700 O O . ILE A 1 86 ? 13.032 -5.516 -10.007 1.00 69.56 86 ILE A O 1
ATOM 704 N N . GLU A 1 87 ? 13.624 -3.536 -10.889 1.00 69.38 87 GLU A N 1
ATOM 705 C CA . GLU A 1 87 ? 15.043 -3.868 -10.994 1.00 69.38 87 GLU A CA 1
ATOM 706 C C . GLU A 1 87 ? 15.669 -4.125 -9.614 1.00 69.38 87 GLU A C 1
ATOM 708 O O . GLU A 1 87 ? 16.332 -5.147 -9.411 1.00 69.38 87 GLU A O 1
ATOM 713 N N . ASP A 1 88 ? 15.342 -3.302 -8.615 1.00 66.31 88 ASP A N 1
ATOM 714 C CA . ASP A 1 88 ? 15.758 -3.517 -7.224 1.00 66.31 88 ASP A CA 1
ATOM 715 C C . ASP A 1 88 ? 15.265 -4.869 -6.665 1.00 66.31 88 ASP A C 1
ATOM 717 O O . ASP A 1 88 ? 15.995 -5.585 -5.959 1.00 66.31 88 ASP A O 1
ATOM 721 N N . ILE A 1 89 ? 14.038 -5.273 -7.012 1.00 69.94 89 ILE A N 1
ATOM 722 C CA . ILE A 1 89 ? 13.475 -6.575 -6.628 1.00 69.94 89 ILE A CA 1
ATOM 723 C C . ILE A 1 89 ? 14.188 -7.726 -7.352 1.00 69.94 89 ILE A C 1
ATOM 725 O O . ILE A 1 89 ? 14.491 -8.753 -6.731 1.00 69.94 89 ILE A O 1
ATOM 729 N N . ARG A 1 90 ? 14.492 -7.578 -8.646 1.00 70.44 90 ARG A N 1
ATOM 730 C CA . ARG A 1 90 ? 15.204 -8.590 -9.445 1.00 70.44 90 ARG A CA 1
ATOM 731 C C . ARG A 1 90 ? 16.613 -8.832 -8.917 1.00 70.44 90 ARG A C 1
ATOM 733 O O . ARG A 1 90 ? 16.985 -9.987 -8.688 1.00 70.44 90 ARG A O 1
ATOM 740 N N . ILE A 1 91 ? 17.360 -7.765 -8.635 1.00 68.75 91 ILE A N 1
ATOM 741 C CA . ILE A 1 91 ? 18.696 -7.839 -8.031 1.00 68.75 91 ILE A CA 1
ATOM 742 C C . ILE A 1 91 ? 18.621 -8.550 -6.675 1.00 68.75 91 ILE A C 1
ATOM 744 O O . ILE A 1 91 ? 19.411 -9.456 -6.392 1.00 68.75 91 ILE A O 1
ATOM 748 N N . SER A 1 92 ? 17.619 -8.217 -5.858 1.00 62.44 92 SER A N 1
ATOM 749 C CA . SER A 1 92 ? 17.400 -8.856 -4.556 1.00 62.44 92 SER A CA 1
ATOM 750 C C . SER A 1 92 ? 17.118 -10.363 -4.677 1.00 62.44 92 SER A C 1
ATOM 752 O O . SER A 1 92 ? 17.660 -11.158 -3.901 1.00 62.44 92 SER A O 1
ATOM 754 N N . ARG A 1 93 ? 16.323 -10.787 -5.674 1.00 54.91 93 ARG A N 1
ATOM 755 C CA . ARG A 1 93 ? 16.036 -12.206 -5.955 1.00 54.91 93 ARG A CA 1
ATOM 756 C C . ARG A 1 93 ? 17.294 -12.958 -6.396 1.00 54.91 93 ARG A C 1
ATOM 758 O O . ARG A 1 93 ? 17.548 -14.056 -5.899 1.00 54.91 93 ARG A O 1
ATOM 765 N N . ARG A 1 94 ? 18.104 -12.354 -7.266 1.00 59.97 94 ARG A N 1
ATOM 766 C CA . ARG A 1 94 ? 19.363 -12.930 -7.759 1.00 59.97 94 ARG A CA 1
ATOM 767 C C . ARG A 1 94 ? 20.387 -13.122 -6.641 1.00 59.97 94 ARG A C 1
ATOM 769 O O . ARG A 1 94 ? 20.878 -14.231 -6.452 1.00 59.97 94 ARG A O 1
ATOM 776 N N . LEU A 1 95 ? 20.626 -12.093 -5.827 1.00 63.56 95 LEU A N 1
ATOM 777 C CA . LEU A 1 95 ? 21.550 -12.170 -4.688 1.00 63.56 95 LEU A CA 1
ATOM 778 C C . LEU A 1 95 ? 21.110 -13.210 -3.645 1.00 63.56 95 LEU A C 1
ATOM 780 O O . LEU A 1 95 ? 21.947 -13.842 -2.997 1.00 63.56 95 LEU A O 1
ATOM 784 N N . ARG A 1 96 ? 19.796 -13.417 -3.479 1.00 53.28 96 ARG A N 1
ATOM 785 C CA . ARG A 1 96 ? 19.254 -14.475 -2.616 1.00 53.28 96 ARG A CA 1
ATOM 786 C C . ARG A 1 96 ? 19.546 -15.867 -3.181 1.00 53.28 96 ARG A C 1
ATOM 788 O O . ARG A 1 96 ? 19.982 -16.731 -2.428 1.00 53.28 96 ARG A O 1
ATOM 795 N N . GLN A 1 97 ? 19.348 -16.082 -4.481 1.00 58.69 97 GLN A N 1
ATOM 796 C CA . GLN A 1 97 ? 19.656 -17.358 -5.139 1.00 58.69 97 GLN A CA 1
ATOM 797 C C . GLN A 1 97 ? 21.157 -17.666 -5.121 1.00 58.69 97 GLN A C 1
ATOM 799 O O . GLN A 1 97 ? 21.549 -18.790 -4.820 1.00 58.69 97 GLN A O 1
ATOM 804 N N . GLU A 1 98 ? 22.001 -16.665 -5.370 1.00 62.12 98 GLU A N 1
ATOM 805 C CA . GLU A 1 98 ? 23.459 -16.801 -5.313 1.00 62.12 98 GLU A CA 1
ATOM 806 C C . GLU A 1 98 ? 23.937 -17.124 -3.894 1.00 62.12 98 GLU A C 1
ATOM 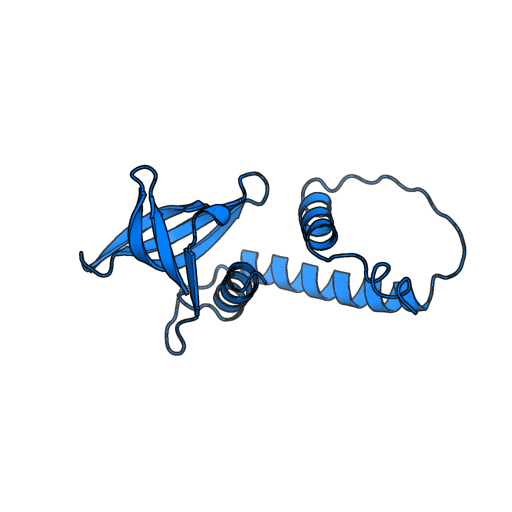808 O O . GLU A 1 98 ? 24.792 -17.986 -3.724 1.00 62.12 98 GLU A O 1
ATOM 813 N N . ARG A 1 99 ? 23.332 -16.530 -2.858 1.00 58.38 99 ARG A N 1
ATOM 814 C CA . ARG A 1 99 ? 23.648 -16.869 -1.464 1.00 58.38 99 ARG A CA 1
ATOM 815 C C . ARG A 1 99 ? 23.144 -18.251 -1.056 1.00 58.38 99 ARG A C 1
ATOM 817 O O . ARG A 1 99 ? 23.826 -18.915 -0.292 1.00 58.38 99 ARG A O 1
ATOM 824 N N . ILE A 1 100 ? 21.991 -18.704 -1.552 1.00 60.34 100 ILE A N 1
ATOM 825 C CA . ILE A 1 100 ? 21.536 -20.088 -1.335 1.00 60.34 100 ILE A CA 1
ATOM 826 C C . ILE A 1 100 ? 22.524 -21.058 -1.992 1.00 60.34 100 ILE A C 1
ATOM 828 O O . ILE A 1 100 ? 22.933 -22.023 -1.357 1.00 60.34 100 ILE A O 1
ATOM 832 N N . ARG A 1 101 ? 22.982 -20.773 -3.217 1.00 54.84 101 ARG A N 1
ATOM 833 C CA . ARG A 1 101 ? 24.007 -21.579 -3.901 1.00 54.84 101 ARG A CA 1
ATOM 834 C C . ARG A 1 101 ? 25.347 -21.573 -3.156 1.00 54.84 101 ARG A C 1
ATOM 836 O O . ARG A 1 101 ? 25.920 -22.634 -2.955 1.00 54.84 101 ARG A O 1
ATOM 843 N N . GLN A 1 102 ? 25.806 -20.411 -2.691 1.00 54.41 102 GLN A N 1
ATOM 844 C CA . GLN A 1 102 ? 27.066 -20.268 -1.946 1.00 54.41 102 GLN A CA 1
ATOM 845 C C . GLN A 1 102 ? 26.981 -20.779 -0.496 1.00 54.41 102 GLN A C 1
ATOM 847 O O . GLN A 1 102 ? 27.987 -21.181 0.079 1.00 54.41 102 GLN A O 1
ATOM 852 N N . GLY A 1 103 ? 25.789 -20.784 0.104 1.00 51.41 103 GLY A N 1
ATOM 853 C CA . GLY A 1 103 ? 25.528 -21.297 1.450 1.00 51.41 103 GLY A CA 1
ATOM 854 C C . GLY A 1 103 ? 25.544 -22.823 1.526 1.00 51.41 103 GLY A C 1
ATOM 855 O O . GLY A 1 103 ? 25.957 -23.363 2.545 1.00 51.41 103 GLY A O 1
ATOM 856 N N . HIS A 1 104 ? 25.200 -23.519 0.436 1.00 49.91 104 HIS A N 1
ATOM 857 C CA . HIS A 1 104 ? 25.405 -24.970 0.327 1.00 49.91 104 HIS A CA 1
ATOM 858 C C . HIS A 1 104 ? 26.881 -25.349 0.101 1.00 49.91 104 HIS A C 1
ATOM 860 O O . HIS A 1 104 ? 27.236 -26.511 0.263 1.00 49.91 104 HIS A O 1
ATOM 866 N N . SER A 1 105 ? 27.754 -24.390 -0.235 1.00 44.88 105 SER A N 1
ATOM 867 C CA . SER A 1 105 ? 29.179 -24.628 -0.505 1.00 44.88 105 SER A CA 1
ATOM 868 C C . SER A 1 105 ? 30.136 -24.034 0.538 1.00 44.88 105 SER A C 1
ATOM 870 O O . SER A 1 105 ? 31.346 -24.091 0.342 1.00 44.88 105 SER A O 1
ATOM 872 N N . ALA A 1 106 ? 29.641 -23.437 1.627 1.00 40.91 106 ALA A N 1
ATOM 873 C CA . ALA A 1 106 ? 30.475 -22.707 2.588 1.00 40.91 106 ALA A CA 1
ATOM 874 C C . ALA A 1 106 ? 30.303 -23.196 4.035 1.00 40.91 106 ALA A C 1
ATOM 876 O O . ALA A 1 106 ? 30.158 -22.398 4.958 1.00 40.91 106 ALA A O 1
ATOM 877 N N . SER A 1 107 ? 30.424 -24.510 4.246 1.00 42.16 107 SER A N 1
ATOM 878 C CA . SER A 1 107 ? 31.019 -25.040 5.481 1.00 42.16 107 SER A CA 1
ATOM 879 C C . SER A 1 107 ? 32.542 -25.074 5.319 1.00 42.16 107 SER A C 1
ATOM 881 O O . SER A 1 107 ? 33.147 -26.132 5.222 1.00 42.16 107 SER A O 1
ATOM 883 N N . SER A 1 108 ? 33.168 -23.900 5.197 1.00 41.22 108 SER A N 1
ATOM 884 C CA . SER A 1 108 ? 34.585 -23.702 5.527 1.00 41.22 108 SER A CA 1
ATOM 885 C C . SER A 1 108 ? 35.011 -22.247 5.318 1.00 41.22 108 SER A C 1
ATOM 887 O O . SER A 1 108 ? 34.956 -21.730 4.207 1.00 41.22 108 SER A O 1
ATOM 889 N N . ARG A 1 109 ? 35.559 -21.670 6.394 1.00 36.78 109 ARG A N 1
ATOM 890 C CA . ARG A 1 109 ? 36.620 -20.645 6.415 1.00 36.78 109 ARG A CA 1
ATOM 891 C C . ARG A 1 109 ? 36.262 -19.211 5.982 1.00 36.78 109 ARG A C 1
ATOM 893 O O . ARG A 1 109 ? 36.312 -18.828 4.823 1.00 36.78 109 ARG A O 1
ATOM 900 N N . THR A 1 110 ? 36.020 -18.393 7.012 1.00 41.41 110 THR A N 1
ATOM 901 C CA . THR A 1 110 ? 36.623 -17.062 7.252 1.00 41.41 110 THR A CA 1
ATOM 902 C C . THR A 1 110 ? 36.956 -16.173 6.044 1.00 41.41 110 THR A C 1
ATOM 904 O O . THR A 1 110 ? 37.958 -16.408 5.380 1.00 41.41 110 THR A O 1
ATOM 907 N N . ALA A 1 111 ? 36.285 -15.021 5.907 1.00 35.66 111 ALA A N 1
ATOM 908 C CA . ALA A 1 111 ? 36.945 -13.793 5.438 1.00 35.66 111 ALA A CA 1
ATOM 909 C C . ALA A 1 111 ? 36.129 -12.523 5.726 1.00 35.66 111 ALA A C 1
ATOM 911 O O . ALA A 1 111 ? 35.057 -12.261 5.183 1.00 35.66 111 ALA A O 1
ATOM 912 N N . ARG A 1 112 ? 36.723 -11.684 6.568 1.00 45.44 112 ARG A N 1
ATOM 913 C CA . ARG A 1 112 ? 36.387 -10.290 6.846 1.00 45.44 112 ARG A CA 1
ATOM 914 C C . ARG A 1 112 ? 36.704 -9.434 5.611 1.00 45.44 112 ARG A C 1
ATOM 916 O O . ARG A 1 112 ? 37.866 -9.322 5.239 1.00 45.44 112 ARG A O 1
ATOM 923 N N . ARG A 1 113 ? 35.723 -8.730 5.030 1.00 36.84 113 ARG A N 1
ATOM 924 C CA . ARG A 1 113 ? 36.001 -7.515 4.233 1.00 36.84 113 ARG A CA 1
ATOM 925 C C . ARG A 1 113 ? 34.824 -6.537 4.254 1.00 36.84 113 ARG A C 1
ATOM 927 O O . ARG A 1 113 ? 33.756 -6.780 3.700 1.00 36.84 113 ARG A O 1
ATOM 934 N N . ARG A 1 114 ? 35.033 -5.402 4.931 1.00 46.50 114 ARG A N 1
ATOM 935 C CA . ARG A 1 114 ? 34.184 -4.206 4.843 1.00 46.50 114 ARG A CA 1
ATOM 936 C C . ARG A 1 114 ? 34.356 -3.593 3.449 1.00 46.50 114 ARG A C 1
ATOM 938 O O . ARG A 1 114 ? 35.453 -3.156 3.118 1.00 46.50 114 ARG A O 1
ATOM 945 N N . ARG A 1 115 ? 33.271 -3.481 2.682 1.00 35.66 115 ARG A N 1
ATOM 946 C CA . ARG A 1 115 ? 33.086 -2.440 1.659 1.00 35.66 115 ARG A CA 1
ATOM 947 C C . ARG A 1 115 ? 31.663 -1.893 1.758 1.00 35.66 115 ARG A C 1
ATOM 949 O O . ARG A 1 115 ? 30.719 -2.619 2.067 1.00 35.66 115 ARG A O 1
ATOM 956 N N . ARG A 1 116 ? 31.585 -0.571 1.630 1.00 39.53 116 ARG A N 1
ATOM 957 C CA . ARG A 1 116 ? 30.429 0.294 1.859 1.00 39.53 116 ARG A CA 1
ATOM 958 C C . ARG A 1 116 ? 29.347 -0.004 0.812 1.00 39.53 116 ARG A C 1
ATOM 960 O O . ARG A 1 116 ? 29.602 0.173 -0.365 1.00 39.53 116 ARG A O 1
ATOM 967 N N . HIS A 1 117 ? 28.159 -0.415 1.251 1.00 34.12 117 HIS A N 1
ATOM 968 C CA . HIS A 1 117 ? 26.904 -0.263 0.505 1.00 34.12 117 HIS A CA 1
ATOM 969 C C . HIS A 1 117 ? 25.806 0.028 1.525 1.00 34.12 117 HIS A C 1
ATOM 971 O O . HIS A 1 117 ? 25.306 -0.853 2.229 1.00 34.12 117 HIS A O 1
ATOM 977 N N . PHE A 1 118 ? 25.515 1.314 1.663 1.00 43.03 118 PHE A N 1
ATOM 978 C CA . PHE A 1 118 ? 24.551 1.872 2.596 1.00 43.03 118 PHE A CA 1
ATOM 979 C C . PHE A 1 118 ? 23.167 1.842 1.928 1.00 43.03 118 PHE A C 1
ATOM 981 O O . PHE A 1 118 ? 22.724 2.845 1.402 1.00 43.03 118 PHE A O 1
ATOM 988 N N . SER A 1 119 ? 22.534 0.665 1.853 1.00 52.69 119 SER A N 1
ATOM 989 C CA . SER A 1 119 ? 21.078 0.519 1.614 1.00 52.69 119 SER A CA 1
ATOM 990 C C . SER A 1 119 ? 20.624 -0.944 1.781 1.00 52.69 119 SER A C 1
ATOM 992 O O . SER A 1 119 ? 19.685 -1.248 2.508 1.00 52.69 119 SER A O 1
ATOM 994 N N . LEU A 1 120 ? 21.384 -1.904 1.244 1.00 39.81 120 LEU A N 1
ATOM 995 C CA . LEU A 1 120 ? 20.967 -3.317 1.169 1.00 39.81 120 LEU A CA 1
ATOM 996 C C . LEU A 1 120 ? 21.189 -4.139 2.452 1.00 39.81 120 LEU A C 1
ATOM 998 O O . LEU A 1 120 ? 20.578 -5.193 2.633 1.00 39.81 120 LEU A O 1
ATOM 1002 N N . ARG A 1 121 ? 22.045 -3.673 3.374 1.00 38.12 121 ARG A N 1
ATOM 1003 C CA . ARG A 1 121 ? 22.255 -4.364 4.661 1.00 38.12 121 ARG A CA 1
ATOM 1004 C C . ARG A 1 121 ? 21.060 -4.234 5.605 1.00 38.12 121 ARG A C 1
ATOM 1006 O O . ARG A 1 121 ? 20.866 -5.142 6.400 1.00 38.12 121 ARG A O 1
ATOM 1013 N N . LEU A 1 122 ? 20.263 -3.163 5.521 1.00 44.00 122 LEU A N 1
ATOM 1014 C CA . LEU A 1 122 ? 19.074 -3.010 6.370 1.00 44.00 122 LEU A CA 1
ATOM 1015 C C . LEU A 1 122 ? 17.909 -3.878 5.885 1.00 44.00 122 LEU A C 1
ATOM 1017 O O . LEU A 1 122 ? 17.305 -4.563 6.702 1.00 44.00 122 LEU A O 1
ATOM 1021 N N . ILE A 1 123 ? 17.673 -3.936 4.570 1.00 45.69 123 ILE A N 1
ATOM 1022 C CA . ILE A 1 123 ? 16.642 -4.801 3.968 1.00 45.69 123 ILE A CA 1
ATOM 1023 C C . ILE A 1 123 ? 16.922 -6.276 4.298 1.00 45.69 123 ILE A C 1
ATOM 1025 O O . ILE A 1 123 ? 16.038 -7.008 4.735 1.00 45.69 123 ILE A O 1
ATOM 1029 N N . MET A 1 124 ? 18.185 -6.704 4.181 1.00 36.34 124 MET A N 1
ATOM 1030 C CA . MET A 1 124 ? 18.595 -8.067 4.537 1.00 36.34 124 MET A CA 1
ATOM 1031 C C . MET A 1 124 ? 18.506 -8.351 6.042 1.00 36.34 124 MET A C 1
ATOM 1033 O O . MET A 1 124 ? 18.166 -9.470 6.413 1.00 36.34 124 MET A O 1
ATOM 1037 N N . ARG A 1 125 ? 18.768 -7.356 6.902 1.00 40.59 125 ARG A N 1
ATOM 1038 C CA . ARG A 1 125 ? 18.669 -7.502 8.363 1.00 40.59 125 ARG A CA 1
ATOM 1039 C C . ARG A 1 125 ? 17.210 -7.581 8.833 1.00 40.59 125 ARG A C 1
ATOM 1041 O O . ARG A 1 125 ? 16.936 -8.318 9.774 1.00 40.59 125 ARG A O 1
ATOM 1048 N N . TRP A 1 126 ? 16.293 -6.907 8.132 1.00 44.28 126 TRP A N 1
ATOM 1049 C CA . TRP A 1 126 ? 14.844 -6.962 8.357 1.00 44.28 126 TRP A CA 1
ATOM 1050 C C . TRP A 1 126 ? 14.243 -8.327 7.980 1.00 44.28 126 TRP A C 1
ATOM 1052 O O . TRP A 1 126 ? 13.460 -8.887 8.740 1.00 44.28 126 TRP A O 1
ATOM 1062 N N . ILE A 1 127 ? 14.684 -8.929 6.868 1.00 47.00 127 ILE A N 1
ATOM 1063 C CA . ILE A 1 127 ? 14.256 -10.286 6.471 1.00 47.00 127 ILE A CA 1
ATOM 1064 C C . ILE A 1 127 ? 14.729 -11.340 7.485 1.00 47.00 127 ILE A C 1
ATOM 1066 O O . ILE A 1 127 ? 14.000 -12.285 7.767 1.00 47.00 127 ILE A O 1
ATOM 1070 N N . THR A 1 128 ? 15.924 -11.184 8.065 1.00 42.59 128 THR A N 1
ATOM 1071 C CA . THR A 1 128 ? 16.440 -12.121 9.079 1.00 42.59 128 THR A CA 1
ATOM 1072 C C . THR A 1 128 ? 15.851 -11.930 10.478 1.00 42.59 128 THR A C 1
ATOM 1074 O O . THR A 1 128 ? 15.886 -12.875 11.252 1.00 42.59 128 THR A O 1
ATOM 1077 N N . SER A 1 129 ? 15.302 -10.759 10.825 1.00 41.75 129 SER A N 1
ATOM 1078 C CA . SER A 1 129 ? 14.690 -10.527 12.148 1.00 41.75 129 SER A CA 1
ATOM 1079 C C . SER A 1 129 ? 13.214 -10.936 12.242 1.00 41.75 129 SER A C 1
ATOM 1081 O O . SER A 1 129 ? 12.635 -10.858 13.318 1.00 41.75 129 SER A O 1
ATOM 1083 N N . LEU A 1 130 ? 12.593 -11.321 11.124 1.00 44.44 130 LEU A N 1
ATOM 1084 C CA . LEU A 1 130 ? 11.173 -11.699 11.023 1.00 44.44 130 LEU A CA 1
ATOM 1085 C C . LEU A 1 130 ? 10.958 -13.196 10.749 1.00 44.44 130 LEU A C 1
ATOM 1087 O O . LEU A 1 130 ? 9.819 -13.642 10.629 1.00 44.44 130 LEU A O 1
ATOM 1091 N N . ILE A 1 131 ? 12.040 -13.973 10.665 1.00 39.06 131 ILE A N 1
ATOM 1092 C CA . ILE A 1 131 ? 11.999 -15.432 10.590 1.00 39.06 131 ILE A CA 1
ATOM 1093 C C . ILE A 1 131 ? 12.417 -15.944 11.974 1.00 39.06 131 ILE A C 1
ATOM 1095 O O . ILE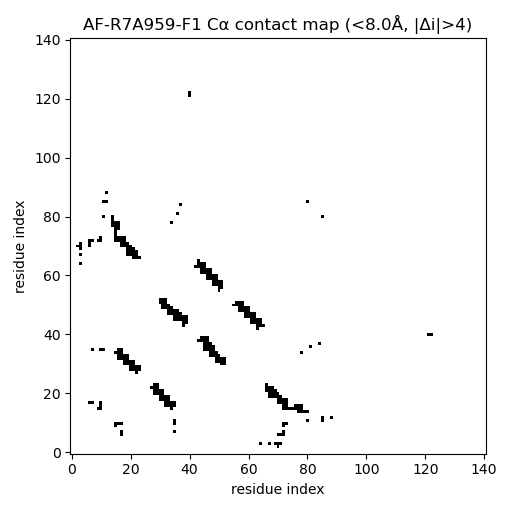 A 1 131 ? 13.565 -15.704 12.354 1.00 39.06 131 ILE A O 1
ATOM 1099 N N . PRO A 1 132 ? 11.546 -16.619 12.747 1.00 38.69 132 PRO A N 1
ATOM 1100 C CA . PRO A 1 132 ? 12.013 -17.362 13.907 1.00 38.69 132 PRO A CA 1
ATOM 1101 C C . PRO A 1 132 ? 13.014 -18.410 13.412 1.00 38.69 132 PRO A C 1
ATOM 1103 O O . PRO A 1 132 ? 12.707 -19.208 12.524 1.00 38.69 132 PRO A O 1
ATOM 1106 N N . THR A 1 133 ? 14.235 -18.365 13.940 1.00 42.09 133 THR A N 1
ATOM 1107 C CA . THR A 1 133 ? 15.222 -19.431 13.765 1.00 42.09 133 THR A CA 1
ATOM 1108 C C . THR A 1 133 ? 14.567 -20.747 14.161 1.00 42.09 133 THR A C 1
ATOM 1110 O O . THR A 1 133 ? 14.011 -20.864 15.254 1.00 42.09 133 THR A O 1
ATOM 1113 N N . ALA A 1 134 ? 14.608 -21.724 13.260 1.00 42.41 134 ALA A N 1
ATOM 1114 C CA . ALA A 1 134 ? 14.038 -23.057 13.427 1.00 42.41 134 ALA A CA 1
ATOM 1115 C C . ALA A 1 134 ? 14.820 -23.925 14.440 1.00 42.41 134 ALA A C 1
ATOM 1117 O O . ALA A 1 134 ? 14.969 -25.121 14.231 1.00 42.41 134 ALA A O 1
ATOM 1118 N N . ASP A 1 135 ? 15.285 -23.329 15.542 1.00 41.84 135 ASP A N 1
ATOM 1119 C CA . ASP A 1 135 ? 15.982 -24.003 16.646 1.00 41.84 135 ASP A CA 1
ATOM 1120 C C . ASP A 1 135 ? 15.075 -24.213 17.877 1.00 41.84 135 ASP A C 1
ATOM 1122 O O . ASP A 1 135 ? 15.490 -24.817 18.858 1.00 41.84 135 ASP A O 1
ATOM 1126 N N . ALA A 1 136 ? 13.809 -23.775 17.837 1.00 43.56 136 ALA A N 1
ATOM 1127 C CA . ALA A 1 136 ? 12.867 -23.915 18.958 1.00 43.56 136 ALA A CA 1
ATOM 1128 C C . ALA A 1 136 ? 11.915 -25.130 18.865 1.00 43.56 136 ALA A C 1
ATOM 1130 O O . ALA A 1 136 ? 10.970 -25.219 19.643 1.00 43.56 136 ALA A O 1
ATOM 1131 N N . LEU A 1 137 ? 12.136 -26.072 17.937 1.00 40.03 137 LEU A N 1
ATOM 1132 C CA . LEU A 1 137 ? 11.314 -27.292 17.799 1.00 40.03 137 LEU A CA 1
ATOM 1133 C C . LEU A 1 137 ? 12.012 -28.585 18.259 1.00 40.03 137 LEU A C 1
ATOM 1135 O O . LEU A 1 137 ? 11.477 -29.670 18.059 1.00 40.03 137 LEU A O 1
ATOM 1139 N N . CYS A 1 138 ? 13.169 -28.493 18.922 1.00 35.47 138 CYS A N 1
ATOM 1140 C CA . CYS A 1 138 ? 13.853 -29.650 19.507 1.00 35.47 138 CYS A CA 1
ATOM 1141 C C . CYS A 1 138 ? 14.133 -29.437 21.005 1.00 35.47 138 CYS A C 1
ATOM 1143 O O . CYS A 1 138 ? 15.276 -29.450 21.441 1.00 35.47 138 CYS A O 1
ATOM 1145 N N . SER A 1 139 ? 13.091 -29.178 21.797 1.00 40.44 139 SER A N 1
ATOM 1146 C CA . SER A 1 139 ? 13.136 -29.365 23.255 1.00 40.44 139 SER A CA 1
ATOM 1147 C C . SER A 1 139 ? 11.716 -29.495 23.803 1.00 40.44 139 SER A C 1
ATOM 1149 O O . SER A 1 139 ? 11.175 -28.566 24.387 1.00 40.44 139 SER A O 1
ATOM 1151 N N . MET A 1 140 ? 11.075 -30.619 23.486 1.00 38.97 140 MET A N 1
ATOM 1152 C CA . MET A 1 140 ? 9.953 -31.217 24.222 1.00 38.97 140 MET A CA 1
ATOM 1153 C C . MET A 1 140 ? 9.724 -32.607 23.610 1.00 38.97 140 MET A C 1
ATOM 1155 O O . MET A 1 140 ? 8.849 -32.823 22.772 1.00 38.97 140 MET A O 1
ATOM 1159 N N . LYS A 1 141 ? 10.623 -33.524 23.965 1.00 41.56 141 LYS A N 1
ATOM 1160 C CA . LYS A 1 141 ? 10.327 -34.948 24.114 1.00 41.56 141 LYS A CA 1
ATOM 1161 C C . LYS A 1 141 ? 10.406 -35.249 25.600 1.00 41.56 141 LYS A C 1
ATOM 1163 O O . LYS A 1 141 ? 11.292 -34.637 26.240 1.00 41.56 141 LYS A O 1
#

Radius of gyration: 18.54 Å; Cα contacts (8 Å, |Δi|>4): 173; chains: 1; bounding box: 53×46×38 Å